Protein AF-A0A960IG01-F1 (afdb_monomer_lite)

Foldseek 3Di:
DLVVCVVVCVLVPDCSVVVVVLVVLCVCVVCVVVCVVVDDPLLVVLQVQLNVLQVVLSVLVVVQDDQPDVVPDGSPNSSVVSNVSSVVSNVVSVVVVVVVVD

Secondary structure (DSSP, 8-state):
-HHHHHHTSGGGSTTHHHHHHHHHHHGGGGGHHHHHHHS-HHHHHHHHHHHHHHHHHHHHHHHT---SBTTTB-HHHHHHHHHHHHHHHHHHHHHHHHHHT-

Radius of gyration: 15.8 Å; chains: 1; bounding box: 37×24×39 Å

Structure (mmCIF, N/CA/C/O backbone):
data_AF-A0A960IG01-F1
#
_entry.id   AF-A0A960IG01-F1
#
loop_
_atom_site.group_PDB
_atom_site.id
_atom_site.type_symbol
_atom_site.label_atom_id
_atom_site.label_alt_id
_atom_site.label_comp_id
_atom_site.label_asym_id
_atom_site.label_entity_id
_atom_site.label_seq_id
_atom_site.pdbx_PDB_ins_code
_atom_site.Cartn_x
_atom_site.Cartn_y
_atom_site.Cartn_z
_atom_site.occupancy
_atom_site.B_iso_or_equiv
_atom_site.auth_seq_id
_atom_site.auth_comp_id
_atom_site.auth_asym_id
_atom_site.auth_atom_id
_atom_site.pdbx_PDB_model_num
ATOM 1 N N . THR A 1 1 ? 15.296 5.510 8.881 1.00 58.38 1 THR A N 1
ATOM 2 C CA . THR A 1 1 ? 14.286 6.587 9.002 1.00 58.38 1 THR A CA 1
ATOM 3 C C . THR A 1 1 ? 13.131 6.209 9.928 1.00 58.38 1 THR A C 1
ATOM 5 O O . THR A 1 1 ? 12.954 6.903 10.917 1.00 58.38 1 THR A O 1
ATOM 8 N N . GLY A 1 2 ? 12.424 5.083 9.731 1.00 56.84 2 GLY A N 1
ATOM 9 C CA . GLY A 1 2 ? 11.366 4.620 10.662 1.00 56.84 2 GLY A CA 1
ATOM 10 C C . GLY A 1 2 ? 11.857 4.200 12.060 1.00 56.84 2 GLY A C 1
ATOM 11 O O . GLY A 1 2 ? 11.285 4.609 13.065 1.00 56.84 2 GLY A O 1
ATOM 12 N N . LEU A 1 3 ? 12.991 3.492 12.142 1.00 59.75 3 LEU A N 1
ATOM 13 C CA . LEU A 1 3 ? 13.626 3.121 13.419 1.00 59.75 3 LEU A CA 1
ATOM 14 C C . LEU A 1 3 ? 13.979 4.348 14.282 1.00 59.75 3 LEU A C 1
ATOM 16 O O . LEU A 1 3 ? 13.773 4.343 15.486 1.00 59.75 3 LEU A O 1
ATOM 20 N N . VAL A 1 4 ? 14.442 5.436 13.661 1.00 66.88 4 VAL A N 1
ATOM 21 C CA . VAL A 1 4 ? 14.786 6.689 14.359 1.00 66.88 4 VAL A CA 1
ATOM 22 C C . VAL A 1 4 ? 13.533 7.372 14.927 1.00 66.88 4 VAL A C 1
ATOM 24 O O . VAL A 1 4 ? 13.552 7.858 16.055 1.00 66.88 4 VAL A O 1
ATOM 27 N N . LEU A 1 5 ? 12.414 7.360 14.195 1.00 62.44 5 LEU A N 1
ATOM 28 C CA . LEU A 1 5 ? 11.131 7.902 14.669 1.00 62.44 5 LEU A CA 1
ATOM 29 C C . LEU A 1 5 ? 10.512 7.059 15.795 1.00 62.44 5 LEU A C 1
ATOM 31 O O . LEU A 1 5 ? 9.863 7.603 16.691 1.00 62.44 5 LEU A O 1
ATOM 35 N N . ALA A 1 6 ? 10.727 5.742 15.761 1.00 63.34 6 ALA A N 1
ATOM 36 C CA . ALA A 1 6 ? 10.311 4.834 16.824 1.00 63.34 6 ALA A CA 1
ATOM 37 C C . ALA A 1 6 ? 11.132 5.056 18.107 1.00 63.34 6 ALA A C 1
ATOM 39 O O . ALA A 1 6 ? 10.560 5.175 19.187 1.00 63.34 6 ALA A O 1
ATOM 40 N N . LEU A 1 7 ? 12.458 5.191 17.985 1.00 69.62 7 LEU A N 1
ATOM 41 C CA . LEU A 1 7 ? 13.370 5.372 19.123 1.00 69.62 7 LEU A CA 1
ATOM 42 C C . LEU A 1 7 ? 13.277 6.758 19.776 1.00 69.62 7 LEU A C 1
ATOM 44 O O . LEU A 1 7 ? 13.510 6.889 20.972 1.00 69.62 7 LEU A O 1
ATOM 48 N N . THR A 1 8 ? 12.908 7.792 19.018 1.00 73.56 8 THR A N 1
ATOM 49 C CA . THR A 1 8 ? 12.718 9.155 19.551 1.00 73.56 8 THR A CA 1
ATOM 50 C C . THR A 1 8 ? 11.362 9.353 20.239 1.00 73.56 8 THR A C 1
ATOM 52 O O . THR A 1 8 ? 11.080 10.441 20.737 1.00 73.56 8 THR A O 1
ATOM 55 N N . GLY A 1 9 ? 10.493 8.334 20.261 1.00 62.38 9 GLY A N 1
ATOM 56 C CA . GLY A 1 9 ? 9.166 8.393 20.886 1.00 62.38 9 GLY A CA 1
ATOM 57 C C . GLY A 1 9 ? 8.154 9.290 20.160 1.00 62.38 9 GLY A C 1
ATOM 58 O O . GLY A 1 9 ? 6.985 9.335 20.543 1.00 62.38 9 GLY A O 1
ATOM 59 N N . ILE A 1 10 ? 8.561 9.962 19.077 1.00 64.50 10 ILE A N 1
ATOM 60 C CA . ILE A 1 10 ? 7.705 10.837 18.261 1.00 64.50 10 ILE A CA 1
ATOM 61 C C . ILE A 1 10 ? 6.542 10.042 17.650 1.00 64.50 10 ILE A C 1
ATOM 63 O O . ILE A 1 10 ? 5.426 10.551 17.555 1.00 64.50 10 ILE A O 1
ATOM 67 N N . SER A 1 11 ? 6.767 8.764 17.323 1.00 59.22 11 SER A N 1
ATOM 68 C CA . SER A 1 11 ? 5.730 7.874 16.789 1.00 59.22 11 SER A CA 1
ATOM 69 C C . SER A 1 11 ? 4.578 7.581 17.768 1.00 59.22 11 SER A C 1
ATOM 71 O O . SER A 1 11 ? 3.506 7.188 17.313 1.00 59.22 11 SER A O 1
ATOM 73 N N . LEU A 1 12 ? 4.774 7.753 19.083 1.00 57.75 12 LEU A N 1
ATOM 74 C CA . LEU A 1 12 ? 3.778 7.426 20.118 1.00 57.75 12 LEU A CA 1
ATOM 75 C C . LEU A 1 12 ? 2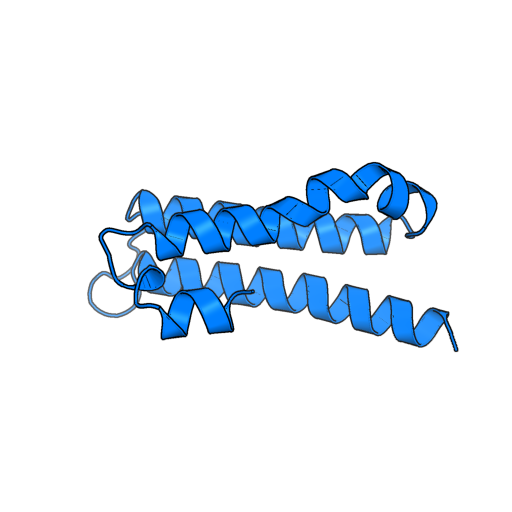.821 8.590 20.426 1.00 57.75 12 LEU A C 1
ATOM 77 O O . LEU A 1 12 ? 1.776 8.381 21.040 1.00 57.75 12 LEU A O 1
ATOM 81 N N . LYS A 1 13 ? 3.140 9.819 19.999 1.00 58.59 13 LYS A N 1
ATOM 82 C CA . LYS A 1 13 ? 2.305 10.999 20.268 1.00 58.59 13 LYS A CA 1
ATOM 83 C C . LYS A 1 13 ? 1.197 11.165 19.221 1.00 58.59 13 LYS A C 1
ATOM 85 O O . LYS A 1 13 ? 1.473 11.402 18.049 1.00 58.59 13 LYS A O 1
ATOM 90 N N . ASN A 1 14 ? -0.059 11.130 19.673 1.00 61.72 14 ASN A N 1
ATOM 91 C CA . ASN A 1 14 ? -1.240 11.722 19.020 1.00 61.72 14 ASN A CA 1
ATOM 92 C C . ASN A 1 14 ? -1.440 11.402 17.520 1.00 61.72 14 ASN A C 1
ATOM 94 O O . ASN A 1 14 ? -1.891 12.260 16.767 1.00 61.72 14 ASN A O 1
ATOM 98 N N . GLY A 1 15 ? -1.090 10.198 17.056 1.00 67.69 15 GLY A N 1
ATOM 99 C CA . GLY A 1 15 ? -1.274 9.812 15.647 1.00 67.69 15 GLY A CA 1
ATOM 100 C C . GLY A 1 15 ? -0.264 10.421 14.662 1.00 67.69 15 GLY A C 1
ATOM 101 O O . GLY A 1 15 ? -0.358 10.156 13.466 1.00 67.69 15 GLY A O 1
ATOM 102 N N . ILE A 1 16 ? 0.747 11.163 15.132 1.00 70.50 16 ILE A N 1
ATOM 103 C CA . ILE A 1 16 ? 1.840 11.678 14.285 1.00 70.50 16 ILE A CA 1
ATOM 104 C C . ILE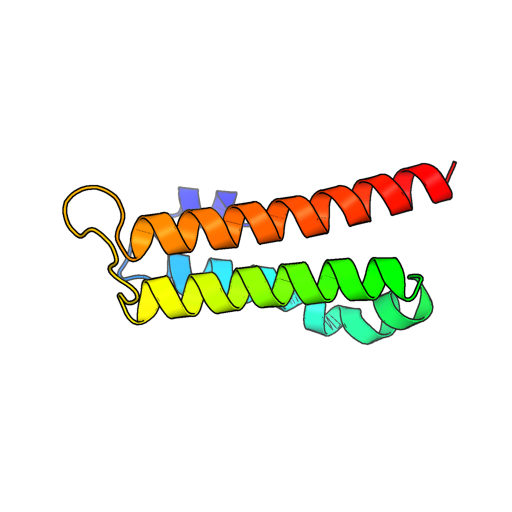 A 1 16 ? 2.588 10.530 13.606 1.00 70.50 16 ILE A C 1
ATOM 106 O O . ILE A 1 16 ? 2.902 10.620 12.423 1.00 70.50 16 ILE A O 1
ATOM 110 N N . GLY A 1 17 ? 2.814 9.423 14.323 1.00 70.25 17 GLY A N 1
ATOM 111 C CA . GLY A 1 17 ? 3.395 8.216 13.737 1.00 70.25 17 GLY A CA 1
ATOM 112 C C . GLY A 1 17 ? 2.596 7.727 12.528 1.00 70.25 17 GLY A C 1
ATOM 113 O O . GLY A 1 17 ? 3.172 7.501 11.471 1.00 70.25 17 GLY A O 1
ATOM 114 N N . PHE A 1 18 ? 1.269 7.651 12.644 1.00 74.88 18 PHE A N 1
ATOM 115 C CA . PHE A 1 18 ? 0.394 7.214 11.554 1.00 74.88 18 PHE A CA 1
ATOM 116 C C . PHE A 1 18 ? 0.529 8.101 10.306 1.00 74.88 18 PHE A C 1
ATOM 118 O O . PHE A 1 18 ? 0.736 7.583 9.211 1.00 74.88 18 PHE A O 1
ATOM 125 N N . VAL A 1 19 ? 0.506 9.428 10.471 1.00 75.44 19 VAL A N 1
ATOM 126 C CA . VAL A 1 19 ? 0.662 10.378 9.354 1.00 75.44 19 VAL A CA 1
ATOM 127 C C . VAL A 1 19 ? 2.053 10.287 8.721 1.00 75.44 19 VAL A C 1
ATOM 129 O O . VAL A 1 19 ? 2.173 10.274 7.497 1.00 75.44 19 VAL A O 1
ATOM 132 N N . LEU A 1 20 ? 3.108 10.190 9.534 1.00 75.56 20 LEU A N 1
ATOM 133 C CA . LEU A 1 20 ? 4.483 10.097 9.038 1.00 75.56 20 LEU A CA 1
ATOM 134 C C . LEU A 1 20 ? 4.740 8.788 8.283 1.00 75.56 20 LEU A C 1
ATOM 136 O O . LEU A 1 20 ? 5.377 8.811 7.231 1.00 75.56 20 LEU A O 1
ATOM 140 N N . TYR A 1 21 ? 4.237 7.658 8.785 1.00 75.12 21 TYR A N 1
ATOM 141 C CA . TYR A 1 21 ? 4.360 6.372 8.097 1.00 75.12 21 TYR A CA 1
ATOM 142 C C . TYR A 1 21 ? 3.563 6.354 6.785 1.00 75.12 21 TYR A C 1
ATOM 144 O O . TYR A 1 21 ? 4.097 5.900 5.773 1.00 75.12 21 TYR A O 1
ATOM 152 N N . LEU A 1 22 ? 2.351 6.922 6.771 1.00 81.19 22 LEU A N 1
ATOM 153 C CA . LEU A 1 22 ? 1.545 7.075 5.554 1.00 81.19 22 LEU A CA 1
ATOM 154 C C . LEU A 1 22 ? 2.259 7.938 4.503 1.00 81.19 22 LEU A C 1
ATOM 156 O O . LEU A 1 22 ? 2.352 7.549 3.337 1.00 81.19 22 LEU A O 1
ATOM 160 N N . GLY A 1 23 ? 2.822 9.073 4.928 1.00 80.69 23 GLY A N 1
ATOM 161 C CA . GLY A 1 23 ? 3.599 9.962 4.064 1.00 80.69 23 GLY A CA 1
ATOM 162 C C . GLY A 1 23 ? 4.858 9.303 3.498 1.00 80.69 23 GLY A C 1
ATOM 163 O O . GLY A 1 23 ? 5.193 9.522 2.336 1.00 80.69 23 GLY A O 1
ATOM 164 N N . LEU A 1 24 ? 5.525 8.441 4.273 1.00 80.62 24 LEU A N 1
ATOM 165 C CA . LEU A 1 24 ? 6.680 7.683 3.791 1.00 80.62 24 LEU A CA 1
ATOM 166 C C . LEU A 1 24 ? 6.298 6.715 2.661 1.00 80.62 24 LEU A C 1
ATOM 168 O O . LEU A 1 24 ? 7.033 6.617 1.682 1.00 80.62 24 LEU A O 1
ATOM 172 N N . GLY A 1 25 ? 5.145 6.044 2.757 1.00 77.44 25 GLY A N 1
ATOM 173 C CA . GLY A 1 25 ? 4.645 5.173 1.684 1.00 77.44 25 GLY A CA 1
ATOM 174 C C . GLY A 1 25 ? 4.355 5.931 0.383 1.00 77.44 25 GLY A C 1
ATOM 175 O O . GLY A 1 25 ? 4.599 5.421 -0.708 1.00 77.44 25 GLY A O 1
ATOM 176 N N . TRP A 1 26 ? 3.917 7.186 0.487 1.00 86.12 26 TRP A N 1
ATOM 177 C CA . TRP A 1 26 ? 3.660 8.055 -0.665 1.00 86.12 26 TRP A CA 1
ATOM 178 C C . TRP A 1 26 ? 4.922 8.644 -1.304 1.00 86.12 26 TRP A C 1
ATOM 180 O O . TRP A 1 26 ? 4.839 9.199 -2.398 1.00 86.12 26 TRP A O 1
ATOM 190 N N . ALA A 1 27 ? 6.104 8.480 -0.701 1.00 84.19 27 ALA A N 1
ATOM 191 C CA . ALA A 1 27 ? 7.354 8.946 -1.302 1.00 84.19 27 ALA A CA 1
ATOM 192 C C . ALA A 1 27 ? 7.611 8.325 -2.692 1.00 84.19 27 ALA A C 1
ATOM 194 O O . ALA A 1 27 ? 8.223 8.963 -3.548 1.00 84.19 27 ALA A O 1
ATOM 195 N N . ALA A 1 28 ? 7.081 7.122 -2.944 1.00 83.06 28 ALA A N 1
ATOM 196 C CA . ALA A 1 28 ? 7.134 6.458 -4.246 1.00 83.06 28 ALA A CA 1
ATOM 197 C C . ALA A 1 28 ? 6.490 7.281 -5.380 1.00 83.06 28 ALA A C 1
ATOM 199 O O . ALA A 1 28 ? 6.912 7.169 -6.529 1.00 83.06 28 ALA A O 1
ATOM 200 N N . VAL A 1 29 ? 5.527 8.159 -5.076 1.00 85.62 29 VAL A N 1
ATOM 201 C CA . VAL A 1 29 ? 4.871 9.030 -6.067 1.00 85.62 29 VAL A CA 1
ATOM 202 C C . VAL A 1 29 ? 5.870 9.989 -6.716 1.00 85.62 29 VAL A C 1
ATOM 204 O O . VAL A 1 29 ? 5.775 10.260 -7.908 1.00 85.62 29 VAL A O 1
ATOM 207 N N . PHE A 1 30 ? 6.879 10.458 -5.980 1.00 88.62 30 PHE A N 1
ATOM 208 C CA . PHE A 1 30 ? 7.916 11.327 -6.550 1.00 88.62 30 PHE A CA 1
ATOM 209 C C . PHE A 1 30 ? 8.842 10.592 -7.528 1.00 88.62 30 PHE A C 1
ATOM 211 O O . PHE A 1 30 ? 9.495 11.231 -8.350 1.00 88.62 30 PHE A O 1
ATOM 218 N N . ALA A 1 31 ? 8.881 9.260 -7.452 1.00 87.81 31 ALA A N 1
ATOM 219 C CA . ALA A 1 31 ? 9.637 8.395 -8.349 1.00 87.81 31 ALA A CA 1
ATOM 220 C C . ALA A 1 31 ? 8.764 7.759 -9.455 1.00 87.81 31 ALA A C 1
ATOM 222 O O . ALA A 1 31 ? 9.257 6.935 -10.227 1.00 87.81 31 ALA A O 1
ATOM 223 N N . LEU A 1 32 ? 7.478 8.136 -9.567 1.00 86.94 32 LEU A N 1
ATOM 224 C CA . LEU A 1 32 ? 6.561 7.608 -10.589 1.00 86.94 32 LEU A CA 1
ATOM 225 C C . LEU A 1 32 ? 7.097 7.725 -12.020 1.00 86.94 32 LEU A C 1
ATOM 227 O O . LEU A 1 32 ? 7.031 6.722 -12.727 1.00 86.94 32 LEU A O 1
ATOM 231 N N . PRO A 1 33 ? 7.630 8.877 -12.479 1.00 89.75 33 PRO A N 1
ATOM 232 C CA . PRO A 1 33 ? 8.150 8.990 -13.844 1.00 89.75 33 PRO A CA 1
ATOM 233 C C . PRO A 1 33 ? 9.223 7.940 -14.162 1.00 89.75 33 PRO A C 1
ATOM 235 O O . PRO A 1 33 ? 9.222 7.340 -15.235 1.00 89.75 33 PRO A O 1
ATOM 238 N N . GLN A 1 34 ? 10.100 7.676 -13.196 1.00 89.88 34 GLN A N 1
ATOM 239 C CA . GLN A 1 34 ? 11.177 6.702 -13.285 1.00 89.88 34 GLN A CA 1
ATOM 240 C C . GLN A 1 34 ? 10.599 5.285 -13.345 1.00 89.88 34 GLN A C 1
ATOM 242 O O . GLN A 1 34 ? 10.990 4.501 -14.209 1.00 89.88 34 GLN A O 1
ATOM 247 N N . PHE A 1 35 ? 9.613 4.978 -12.501 1.00 89.12 35 PHE A N 1
ATOM 248 C CA . PHE A 1 35 ? 8.928 3.686 -12.518 1.00 89.12 35 PHE A CA 1
ATOM 249 C C . PHE A 1 35 ? 8.174 3.425 -13.820 1.00 89.12 35 PHE A C 1
ATOM 251 O O . PHE A 1 35 ? 8.273 2.330 -14.358 1.00 89.12 35 PHE A O 1
ATOM 258 N N . VAL A 1 36 ? 7.486 4.423 -14.375 1.00 91.56 36 VAL A N 1
ATOM 259 C CA . VAL A 1 36 ? 6.770 4.284 -15.654 1.00 91.56 36 VAL A CA 1
ATOM 260 C C . VAL A 1 36 ? 7.734 3.972 -16.802 1.00 91.56 36 VAL A C 1
ATOM 262 O O . VAL A 1 36 ? 7.383 3.211 -17.698 1.00 91.56 36 VAL A O 1
ATOM 265 N N . SER A 1 37 ? 8.950 4.524 -16.774 1.00 92.50 37 SER A N 1
ATOM 266 C CA . SER A 1 37 ? 9.971 4.219 -17.785 1.00 92.50 37 SER A CA 1
ATOM 267 C C . SER A 1 37 ? 10.695 2.883 -17.578 1.00 92.50 37 SER A C 1
ATOM 269 O O . SER A 1 37 ? 11.238 2.342 -18.538 1.00 92.50 37 SER A O 1
ATOM 271 N N . ALA A 1 38 ? 10.733 2.368 -16.346 1.00 89.50 38 ALA A N 1
ATOM 272 C CA . ALA A 1 38 ? 11.551 1.213 -15.974 1.00 89.50 38 ALA A CA 1
ATOM 273 C C . ALA A 1 38 ? 10.752 -0.086 -15.790 1.00 89.50 38 ALA A C 1
ATOM 275 O O . ALA A 1 38 ? 11.323 -1.169 -15.890 1.00 89.50 38 ALA A O 1
ATOM 276 N N . LEU A 1 39 ? 9.454 0.009 -15.498 1.00 91.88 39 LEU A N 1
ATOM 277 C CA . LEU A 1 39 ? 8.604 -1.132 -15.182 1.00 91.88 39 LEU A CA 1
ATOM 278 C C . LEU A 1 39 ? 7.683 -1.488 -16.344 1.00 91.88 39 LEU A C 1
ATOM 280 O O . LEU A 1 39 ? 7.186 -0.636 -17.081 1.00 91.88 39 LEU A O 1
ATOM 284 N N . THR A 1 40 ? 7.397 -2.779 -16.465 1.00 95.00 40 THR A N 1
ATOM 285 C CA . THR A 1 40 ? 6.347 -3.273 -17.356 1.00 95.00 40 THR A CA 1
ATOM 286 C C . THR A 1 40 ? 4.961 -2.805 -16.884 1.00 95.00 40 THR A C 1
ATOM 288 O O . THR A 1 40 ? 4.775 -2.503 -15.700 1.00 95.00 40 THR A O 1
ATOM 291 N N . PRO A 1 41 ? 3.936 -2.812 -17.759 1.00 94.88 41 PRO A N 1
ATOM 292 C CA . PRO A 1 41 ? 2.574 -2.448 -17.362 1.00 94.88 41 PRO A CA 1
ATOM 293 C C . PRO A 1 41 ? 2.023 -3.276 -16.192 1.00 94.88 41 PRO A C 1
ATOM 295 O O . PRO A 1 41 ? 1.274 -2.753 -15.372 1.00 94.88 41 PRO A O 1
ATOM 298 N N . VAL A 1 42 ? 2.408 -4.554 -16.088 1.00 95.31 42 VAL A N 1
ATOM 299 C CA . VAL A 1 42 ? 1.975 -5.446 -14.998 1.00 95.31 42 VAL A CA 1
ATOM 300 C C . VAL A 1 42 ? 2.621 -5.049 -13.671 1.00 95.31 42 VAL A C 1
ATOM 302 O O . VAL A 1 42 ? 1.922 -4.935 -12.669 1.00 95.31 42 VAL A O 1
ATOM 305 N N . GLN A 1 43 ? 3.928 -4.785 -13.671 1.00 94.62 43 GLN A N 1
ATOM 306 C CA . GLN A 1 43 ? 4.666 -4.315 -12.493 1.00 94.62 43 GLN A CA 1
ATOM 307 C C . GLN A 1 43 ? 4.126 -2.965 -12.002 1.00 94.62 43 GLN A C 1
ATOM 309 O O . GLN A 1 43 ? 3.812 -2.780 -10.825 1.00 94.62 43 GLN A O 1
ATOM 314 N N . LEU A 1 44 ? 3.875 -2.040 -12.935 1.00 94.00 44 LEU A N 1
ATOM 315 C CA . LEU A 1 44 ? 3.255 -0.759 -12.614 1.00 94.00 44 LEU A CA 1
ATOM 316 C C . LEU A 1 44 ? 1.847 -0.940 -12.020 1.00 94.00 44 LEU A C 1
ATOM 318 O O . LEU A 1 44 ? 1.508 -0.279 -11.040 1.00 94.00 44 LEU A O 1
ATOM 322 N N . ALA A 1 45 ? 1.039 -1.856 -12.562 1.00 95.38 45 ALA A N 1
ATOM 323 C CA . ALA A 1 45 ? -0.284 -2.162 -12.023 1.00 95.38 45 ALA A CA 1
ATOM 324 C C . ALA A 1 45 ? -0.219 -2.766 -10.609 1.00 95.38 45 ALA A C 1
ATOM 326 O O . ALA A 1 45 ? -1.021 -2.382 -9.759 1.00 95.38 45 ALA A O 1
ATOM 327 N N . LEU A 1 46 ? 0.741 -3.656 -10.330 1.00 95.44 46 LEU A N 1
ATOM 328 C CA . LEU A 1 46 ? 0.969 -4.212 -8.991 1.00 95.44 46 LEU A CA 1
ATOM 329 C C . LEU A 1 46 ? 1.374 -3.126 -7.993 1.00 95.44 46 LEU A C 1
ATOM 331 O O . LEU A 1 46 ? 0.820 -3.070 -6.892 1.00 95.44 46 LEU A O 1
ATOM 335 N N . MET A 1 47 ? 2.277 -2.226 -8.385 1.00 94.25 47 MET A N 1
ATOM 336 C CA . MET A 1 47 ? 2.677 -1.103 -7.540 1.00 94.25 47 MET A CA 1
ATOM 337 C C . MET A 1 47 ? 1.508 -0.150 -7.260 1.00 94.25 47 MET A C 1
ATOM 339 O O . MET A 1 47 ? 1.285 0.230 -6.107 1.00 94.25 47 MET A O 1
ATOM 343 N N . LEU A 1 48 ? 0.717 0.196 -8.280 1.00 94.25 48 LEU A N 1
ATOM 344 C CA . LEU A 1 48 ? -0.476 1.031 -8.115 1.00 94.25 48 LEU A CA 1
ATOM 345 C C . LEU A 1 48 ? -1.527 0.350 -7.230 1.00 94.25 48 LEU A C 1
ATOM 347 O O . LEU A 1 48 ? -2.068 0.990 -6.330 1.00 94.25 48 LEU A O 1
ATOM 351 N N . ALA A 1 49 ? -1.784 -0.945 -7.430 1.00 96.31 49 ALA A N 1
ATOM 352 C CA . ALA A 1 49 ? -2.695 -1.719 -6.590 1.00 96.31 49 ALA A CA 1
ATOM 353 C C . ALA A 1 49 ? -2.227 -1.735 -5.127 1.00 96.31 49 ALA A C 1
ATOM 355 O O . ALA A 1 49 ? -3.026 -1.486 -4.224 1.00 96.31 49 ALA A O 1
ATOM 356 N N . GLY A 1 50 ? -0.927 -1.935 -4.890 1.00 95.81 50 GLY A N 1
ATOM 357 C CA . GLY A 1 50 ? -0.336 -1.857 -3.556 1.00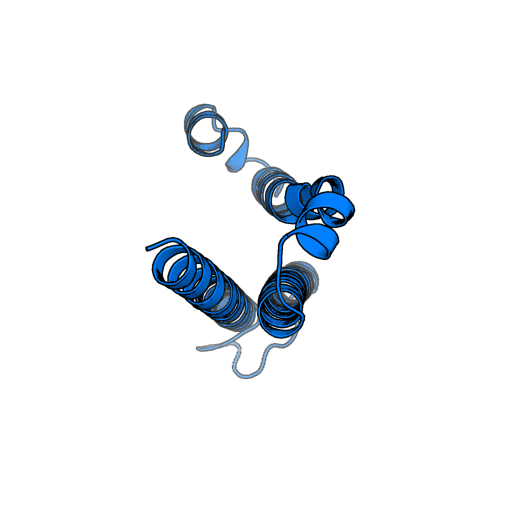 95.81 50 GLY A CA 1
ATOM 358 C C . GLY A 1 50 ? -0.557 -0.492 -2.896 1.00 95.81 50 GLY A C 1
ATOM 359 O O . GLY A 1 50 ? -1.022 -0.421 -1.756 1.00 95.81 50 GLY A O 1
ATOM 360 N N . GLY A 1 51 ? -0.310 0.597 -3.631 1.00 93.50 51 GLY A N 1
ATOM 361 C CA . GLY A 1 51 ? -0.564 1.964 -3.161 1.00 93.50 51 GLY A CA 1
ATOM 362 C C . GLY A 1 51 ? -2.041 2.246 -2.855 1.00 93.50 51 GLY A C 1
ATOM 363 O O . GLY A 1 51 ? -2.355 2.904 -1.855 1.00 93.50 51 GLY A O 1
ATOM 364 N N . LEU A 1 52 ? -2.957 1.712 -3.668 1.00 95.56 52 LEU A N 1
ATOM 365 C CA . LEU A 1 52 ? -4.401 1.826 -3.453 1.00 95.56 52 LEU A CA 1
ATOM 366 C C . LEU A 1 52 ? -4.852 1.072 -2.200 1.00 95.56 52 LEU A C 1
ATOM 368 O O . LEU A 1 52 ? -5.553 1.659 -1.376 1.00 95.56 52 LEU A O 1
ATOM 372 N N . PHE A 1 53 ? -4.420 -0.177 -2.009 1.00 96.94 53 PHE A N 1
ATOM 373 C CA . PHE A 1 53 ? -4.736 -0.938 -0.797 1.00 96.94 53 PHE A CA 1
ATOM 374 C C . PHE A 1 53 ? -4.194 -0.251 0.458 1.00 96.94 53 PHE A C 1
ATOM 376 O O . PHE A 1 53 ? -4.920 -0.107 1.443 1.00 96.94 53 PHE A O 1
ATOM 383 N N . TYR A 1 54 ? -2.956 0.248 0.409 1.00 93.50 54 TYR A N 1
ATOM 384 C CA . TYR A 1 54 ? -2.354 0.973 1.525 1.00 93.50 54 TYR A CA 1
ATOM 385 C C . TYR A 1 54 ? -3.158 2.228 1.897 1.00 93.50 54 TYR A C 1
ATOM 387 O O . TYR A 1 54 ? -3.472 2.456 3.068 1.00 93.50 54 TYR A O 1
ATOM 395 N N . THR A 1 55 ? -3.558 3.009 0.891 1.00 93.38 55 THR A N 1
ATOM 396 C CA . THR A 1 55 ? -4.341 4.236 1.087 1.00 93.38 55 THR A CA 1
ATOM 397 C C . THR A 1 55 ? -5.757 3.930 1.579 1.00 93.38 55 THR A C 1
ATOM 399 O O . THR A 1 55 ? -6.226 4.565 2.522 1.00 93.38 55 THR A O 1
ATOM 402 N N . ALA A 1 56 ? -6.428 2.927 1.007 1.00 95.25 56 ALA A N 1
ATOM 403 C CA . ALA A 1 56 ? -7.760 2.506 1.438 1.00 95.25 56 ALA A CA 1
ATOM 404 C C . ALA A 1 56 ? -7.756 2.013 2.893 1.00 95.25 56 ALA A C 1
ATOM 406 O O . ALA A 1 56 ? -8.585 2.447 3.691 1.00 95.25 56 ALA A O 1
ATOM 407 N N . GLY A 1 57 ? -6.779 1.184 3.273 1.00 93.88 57 GLY A N 1
ATOM 408 C CA . GLY A 1 57 ? -6.608 0.743 4.657 1.00 93.88 57 GLY A CA 1
ATOM 409 C C . GLY A 1 57 ? -6.421 1.915 5.624 1.00 93.88 57 GLY A C 1
ATOM 410 O O . GLY A 1 57 ? -7.031 1.931 6.693 1.00 93.88 57 GLY A O 1
ATOM 411 N N . ALA A 1 58 ? -5.616 2.912 5.248 1.00 91.19 58 ALA A N 1
ATOM 412 C CA . ALA A 1 58 ? -5.417 4.114 6.055 1.00 91.19 58 ALA A CA 1
ATOM 413 C C . ALA A 1 58 ? -6.718 4.920 6.227 1.00 91.19 58 ALA A C 1
ATOM 415 O O . ALA A 1 58 ? -7.012 5.376 7.334 1.00 91.19 58 ALA A O 1
ATOM 416 N N . ILE A 1 59 ? -7.525 5.049 5.167 1.00 92.38 59 ILE A N 1
ATOM 417 C CA . ILE A 1 59 ? -8.847 5.691 5.227 1.00 92.38 59 ILE A CA 1
ATOM 418 C C . ILE A 1 59 ? -9.775 4.920 6.169 1.00 92.38 59 ILE A C 1
ATOM 420 O O . ILE A 1 59 ? -10.439 5.540 7.002 1.00 92.38 59 ILE A O 1
ATOM 424 N N . PHE A 1 60 ? -9.802 3.588 6.092 1.00 93.75 60 PHE A N 1
ATOM 425 C CA . PHE A 1 60 ? -10.655 2.773 6.960 1.00 93.75 60 PHE A CA 1
ATOM 426 C C . PHE A 1 60 ? -10.268 2.887 8.436 1.00 93.75 60 PHE A C 1
ATOM 428 O O . PHE A 1 60 ? -11.128 3.069 9.301 1.00 93.75 60 PHE A O 1
ATOM 435 N N . LEU A 1 61 ? -8.964 2.891 8.729 1.00 91.06 61 LEU A N 1
ATOM 436 C CA . LEU A 1 61 ? -8.470 3.116 10.086 1.00 91.06 61 LEU A CA 1
ATOM 437 C C . LEU A 1 61 ? -8.835 4.517 10.603 1.00 91.06 61 LEU A C 1
ATOM 439 O O . LEU A 1 61 ? -9.263 4.658 11.749 1.00 91.06 61 LEU A O 1
ATOM 443 N N . ALA A 1 62 ? -8.683 5.549 9.766 1.00 89.25 62 ALA A N 1
ATOM 444 C CA . ALA A 1 62 ? -8.945 6.938 10.140 1.00 89.25 62 ALA A CA 1
ATOM 445 C C . ALA A 1 62 ? -10.440 7.227 10.348 1.00 89.25 62 ALA A C 1
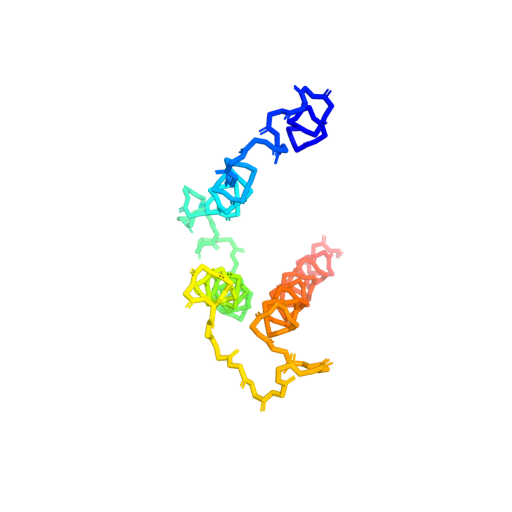ATOM 447 O O . ALA A 1 62 ? -10.811 7.940 11.280 1.00 89.25 62 ALA A O 1
ATOM 448 N N . THR A 1 63 ? -11.298 6.657 9.501 1.00 92.81 63 THR A N 1
ATOM 449 C CA . THR A 1 63 ? -12.759 6.827 9.571 1.00 92.81 63 THR A CA 1
ATOM 450 C C . THR A 1 63 ? -13.425 5.890 10.576 1.00 92.81 63 THR A C 1
ATOM 452 O O . THR A 1 63 ? -14.601 6.075 10.882 1.00 92.81 63 THR A O 1
ATOM 455 N N . ARG A 1 64 ? -12.678 4.918 11.123 1.00 92.25 64 ARG A N 1
ATOM 456 C CA . ARG A 1 64 ? -13.186 3.850 12.002 1.00 92.25 64 ARG A CA 1
ATOM 457 C C . ARG A 1 64 ? -14.343 3.076 11.366 1.00 92.25 64 ARG A C 1
ATOM 459 O O . ARG A 1 64 ? -15.302 2.697 12.033 1.00 92.25 64 ARG A O 1
ATOM 466 N N . TRP A 1 65 ? -14.245 2.866 10.059 1.00 91.19 65 TRP A N 1
ATOM 467 C CA . TRP A 1 65 ? -15.237 2.186 9.237 1.00 91.19 65 TRP A CA 1
ATOM 468 C C . TRP A 1 65 ? -14.520 1.451 8.096 1.00 91.19 65 TRP A C 1
ATOM 470 O O . TRP A 1 65 ? -13.557 1.998 7.567 1.00 91.19 65 TRP A O 1
ATOM 480 N N . PRO A 1 66 ? -14.957 0.259 7.656 1.00 91.62 66 PRO A N 1
ATOM 481 C CA . PRO A 1 66 ? -16.137 -0.489 8.092 1.00 91.62 66 PRO A CA 1
ATOM 482 C C . PRO A 1 66 ? -15.926 -1.240 9.410 1.00 91.62 66 PRO A C 1
ATOM 484 O O . P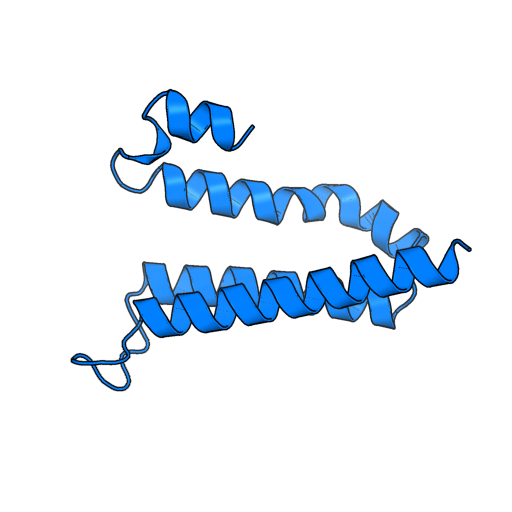RO A 1 66 ? -14.799 -1.550 9.778 1.00 91.62 66 PRO A O 1
ATOM 487 N N . ASP A 1 67 ? -17.026 -1.570 10.091 1.00 91.56 67 ASP A N 1
ATOM 488 C CA . ASP A 1 67 ? -17.019 -2.366 11.326 1.00 91.56 67 ASP A CA 1
ATOM 489 C C . ASP A 1 67 ? -17.930 -3.605 11.189 1.00 91.56 67 ASP A C 1
ATOM 491 O O . ASP A 1 67 ? -19.076 -3.592 11.647 1.00 91.56 67 ASP A O 1
ATOM 495 N N . PRO A 1 68 ? -17.480 -4.652 10.464 1.00 87.00 68 PRO A N 1
ATOM 496 C CA . PRO A 1 68 ? -18.315 -5.811 10.147 1.00 87.00 68 PRO A CA 1
ATOM 497 C C . PRO A 1 68 ? -18.730 -6.601 11.392 1.00 87.00 68 PRO A C 1
ATOM 499 O O . PRO A 1 68 ? -19.887 -7.003 11.517 1.00 87.00 68 PRO A O 1
ATOM 502 N N . PHE A 1 69 ? -17.785 -6.821 12.311 1.00 92.94 69 PHE A N 1
ATOM 503 C CA . PHE A 1 69 ? -17.985 -7.582 13.539 1.00 92.94 69 PHE A CA 1
ATOM 504 C C . PHE A 1 69 ? -17.231 -6.919 14.705 1.00 92.94 69 PHE A C 1
ATOM 506 O O . PHE A 1 69 ? -16.154 -7.386 15.073 1.00 92.94 69 PHE A O 1
ATOM 513 N N . PRO A 1 70 ? -17.813 -5.909 15.377 1.00 83.69 70 PRO A N 1
ATOM 514 C CA . PRO A 1 70 ? -17.110 -5.051 16.347 1.00 83.69 70 PRO A CA 1
ATOM 515 C C . PRO A 1 70 ? -16.409 -5.764 17.510 1.00 83.69 70 PRO A C 1
ATOM 517 O O . PRO A 1 70 ? -15.555 -5.195 18.181 1.00 83.69 70 PRO A O 1
ATOM 520 N N . LYS A 1 71 ? -16.794 -7.012 17.797 1.00 88.06 71 LYS A N 1
ATOM 521 C CA . LYS A 1 71 ? -16.210 -7.818 18.876 1.00 88.06 71 LYS A CA 1
ATOM 522 C C . LYS A 1 71 ? -14.980 -8.630 18.456 1.00 88.06 71 LYS A C 1
ATOM 524 O O . LYS A 1 71 ? -14.281 -9.113 19.338 1.00 88.06 71 LYS A O 1
ATOM 529 N N . VAL A 1 72 ? -14.766 -8.853 17.157 1.00 89.81 72 VAL A N 1
ATOM 530 C CA . VAL A 1 72 ? -13.746 -9.796 16.646 1.00 89.81 72 VAL A CA 1
ATOM 531 C C . VAL A 1 72 ? -13.025 -9.329 15.379 1.00 89.81 72 VAL A C 1
ATOM 533 O O . VAL A 1 72 ? -11.915 -9.780 15.124 1.00 89.81 72 VAL A O 1
ATOM 536 N N . PHE A 1 73 ? -13.662 -8.494 14.558 1.00 90.69 73 PHE A N 1
ATOM 537 C CA . PHE A 1 73 ? -13.157 -8.040 13.268 1.00 90.69 73 PHE A CA 1
ATOM 538 C C . PHE A 1 73 ? -13.839 -6.721 12.875 1.00 90.69 73 PHE A C 1
ATOM 540 O O . PHE A 1 73 ? -14.895 -6.716 12.235 1.00 90.69 73 PHE A O 1
ATOM 547 N N . GLY A 1 74 ? -13.251 -5.608 13.296 1.00 93.44 74 GLY A N 1
ATOM 548 C CA . GLY A 1 74 ? -13.701 -4.258 12.992 1.00 93.44 74 GLY A CA 1
ATOM 549 C C . GLY A 1 74 ? -12.758 -3.524 12.041 1.00 93.44 74 GLY A C 1
ATOM 550 O O . GLY A 1 74 ? -11.997 -4.115 11.272 1.00 93.44 74 GLY A O 1
ATOM 551 N N . TYR A 1 75 ? -12.801 -2.195 12.096 1.00 92.69 75 TYR A N 1
ATOM 552 C CA . TYR A 1 75 ? -12.033 -1.324 11.199 1.00 92.69 75 TYR A CA 1
ATOM 553 C C . TYR A 1 75 ? -10.512 -1.523 11.304 1.00 92.69 75 TYR A C 1
ATOM 555 O O . TYR A 1 75 ? -9.782 -1.285 10.340 1.00 92.69 75 TYR A O 1
ATOM 563 N N . HIS A 1 76 ? -10.019 -1.952 12.468 1.00 92.25 76 HIS A N 1
ATOM 564 C CA . HIS A 1 76 ? -8.595 -2.159 12.706 1.00 92.25 76 HIS A CA 1
ATOM 565 C C . HIS A 1 76 ? -8.081 -3.402 11.975 1.00 92.25 76 HIS A C 1
ATOM 567 O O . HIS A 1 76 ? -7.041 -3.368 11.317 1.00 92.25 76 HIS A O 1
ATOM 573 N N . GLU A 1 77 ? -8.842 -4.489 12.025 1.00 95.31 77 GLU A N 1
ATOM 574 C CA . GLU A 1 77 ? -8.534 -5.726 11.324 1.00 95.31 77 GLU A CA 1
ATOM 575 C C . GLU A 1 77 ? -8.707 -5.557 9.809 1.00 95.31 77 GLU A C 1
ATOM 577 O O . GLU A 1 77 ? -7.890 -6.058 9.036 1.00 95.31 77 GLU A O 1
ATOM 582 N N . VAL A 1 78 ? -9.696 -4.768 9.371 1.00 94.75 78 VAL A N 1
ATOM 583 C CA . VAL A 1 78 ? -9.842 -4.375 7.958 1.00 94.75 78 VAL A CA 1
ATOM 584 C C . VAL A 1 78 ? -8.606 -3.609 7.477 1.00 94.75 78 VAL A C 1
ATOM 586 O O . VAL A 1 78 ? -8.077 -3.908 6.404 1.00 94.75 78 VAL A O 1
ATOM 589 N N . TRP A 1 79 ? -8.095 -2.665 8.274 1.00 94.38 79 TRP A N 1
ATOM 590 C CA . TRP A 1 79 ? -6.832 -1.986 7.976 1.00 94.38 79 TRP A CA 1
ATOM 591 C C . TRP A 1 79 ? -5.666 -2.972 7.859 1.00 94.38 79 TRP A C 1
ATOM 593 O O . TRP A 1 79 ? -4.909 -2.899 6.887 1.00 94.38 79 TRP A O 1
ATOM 603 N N . HIS A 1 80 ? -5.536 -3.925 8.785 1.00 94.94 80 HIS A N 1
ATOM 604 C CA . HIS A 1 80 ? -4.500 -4.955 8.703 1.00 94.94 80 HIS A CA 1
ATOM 605 C C . HIS A 1 80 ? -4.583 -5.762 7.408 1.00 94.94 80 HIS A C 1
ATOM 607 O O . HIS A 1 80 ? -3.567 -5.908 6.731 1.00 94.94 80 HIS A O 1
ATOM 613 N N . VAL A 1 81 ? -5.774 -6.225 7.022 1.00 96.88 81 VAL A N 1
ATOM 614 C CA . VAL A 1 81 ? -5.966 -6.971 5.769 1.00 96.88 81 VAL A CA 1
ATOM 615 C C . VAL A 1 81 ? -5.543 -6.138 4.561 1.00 96.88 81 VAL A C 1
ATOM 617 O O . VAL A 1 81 ? -4.767 -6.618 3.737 1.00 96.88 81 VAL A O 1
ATOM 620 N N . MET A 1 82 ? -5.972 -4.878 4.476 1.00 96.69 82 MET A N 1
ATOM 621 C CA . MET A 1 82 ? -5.573 -3.990 3.377 1.00 96.69 82 MET A CA 1
ATOM 622 C C . MET A 1 82 ? -4.056 -3.766 3.340 1.00 96.69 82 MET A C 1
ATOM 624 O O . MET A 1 82 ? -3.447 -3.777 2.272 1.00 96.69 82 MET A O 1
ATOM 628 N N . THR A 1 83 ? -3.421 -3.631 4.504 1.00 94.62 83 THR A N 1
ATOM 629 C CA . THR A 1 83 ? -1.966 -3.449 4.599 1.00 94.62 83 THR A CA 1
ATOM 630 C C . THR A 1 83 ? -1.208 -4.720 4.195 1.00 94.62 83 THR A C 1
ATOM 632 O O . THR A 1 83 ? -0.171 -4.635 3.538 1.00 94.62 83 THR A O 1
ATOM 635 N N . VAL A 1 84 ? -1.738 -5.905 4.520 1.00 97.62 84 VAL A N 1
ATOM 636 C CA . VAL A 1 84 ? -1.190 -7.198 4.074 1.00 97.62 84 VAL A CA 1
ATOM 637 C C . VAL A 1 84 ? -1.313 -7.349 2.559 1.00 97.62 84 VAL A C 1
ATOM 639 O O . VAL A 1 84 ? -0.333 -7.711 1.911 1.00 97.62 84 VAL A O 1
ATOM 642 N N . LEU A 1 85 ? -2.472 -7.025 1.977 1.00 98.00 85 LEU A N 1
ATOM 643 C CA . LEU A 1 85 ? -2.668 -7.050 0.524 1.00 98.00 85 LEU A CA 1
ATOM 644 C C . LEU A 1 85 ? -1.698 -6.101 -0.190 1.00 98.00 85 LEU A C 1
ATOM 646 O O . LEU A 1 85 ? -1.060 -6.502 -1.162 1.00 98.00 85 LEU A O 1
ATOM 650 N N . ALA A 1 86 ? -1.517 -4.885 0.335 1.00 96.44 86 ALA A N 1
ATOM 651 C CA . ALA A 1 86 ? -0.531 -3.941 -0.184 1.00 96.44 86 ALA A CA 1
ATOM 652 C C . ALA A 1 86 ? 0.892 -4.524 -0.168 1.00 96.44 86 ALA A C 1
ATOM 654 O O . ALA A 1 86 ? 1.609 -4.450 -1.168 1.00 96.44 86 ALA A O 1
ATOM 655 N N . GLY A 1 87 ? 1.280 -5.149 0.950 1.00 95.00 87 GLY A N 1
ATOM 656 C CA . GLY A 1 87 ? 2.569 -5.822 1.096 1.00 95.00 87 GLY A CA 1
ATOM 657 C C . GLY A 1 87 ? 2.757 -6.981 0.115 1.00 95.00 87 GLY A C 1
ATOM 658 O O . GLY A 1 87 ? 3.834 -7.114 -0.456 1.00 95.00 87 GLY A O 1
ATOM 659 N N . ILE A 1 88 ? 1.715 -7.779 -0.134 1.00 98.12 88 ILE A N 1
ATOM 660 C CA . ILE A 1 88 ? 1.750 -8.881 -1.108 1.00 98.12 88 ILE A CA 1
ATOM 661 C C . ILE A 1 88 ? 1.963 -8.345 -2.526 1.00 98.12 88 ILE A C 1
ATOM 663 O O . ILE A 1 88 ? 2.830 -8.856 -3.232 1.00 98.12 88 ILE A O 1
ATOM 667 N N . CYS A 1 89 ? 1.227 -7.307 -2.938 1.00 97.00 89 CYS A N 1
ATOM 668 C CA . CYS A 1 89 ? 1.397 -6.698 -4.260 1.00 97.00 89 CYS A CA 1
ATOM 669 C C . CYS A 1 89 ? 2.839 -6.228 -4.488 1.00 97.00 89 CYS A C 1
ATOM 671 O O . CYS A 1 89 ? 3.445 -6.572 -5.502 1.00 97.00 89 CYS A O 1
ATOM 673 N N . LEU A 1 90 ? 3.399 -5.490 -3.523 1.00 94.62 90 LEU A N 1
ATOM 674 C CA . LEU A 1 90 ? 4.767 -4.978 -3.616 1.00 94.62 90 LEU A CA 1
ATOM 675 C C . LEU A 1 90 ? 5.816 -6.089 -3.526 1.00 94.62 90 LEU A C 1
ATOM 677 O O . LEU A 1 90 ? 6.826 -6.031 -4.219 1.00 94.62 90 LEU A O 1
ATOM 681 N N . ALA A 1 91 ? 5.588 -7.118 -2.709 1.00 96.50 91 ALA A N 1
ATOM 682 C CA . ALA A 1 91 ? 6.489 -8.261 -2.640 1.00 96.50 91 ALA A CA 1
ATOM 683 C C . ALA A 1 91 ? 6.549 -8.990 -3.988 1.00 96.50 91 ALA A C 1
ATOM 685 O O . ALA A 1 91 ? 7.644 -9.251 -4.477 1.00 96.50 91 ALA A O 1
ATOM 686 N N . ILE A 1 92 ? 5.397 -9.280 -4.603 1.00 97.19 92 ILE A N 1
ATOM 687 C CA . ILE A 1 92 ? 5.337 -9.924 -5.924 1.00 97.19 92 ILE A CA 1
ATOM 688 C C . ILE A 1 92 ? 6.082 -9.081 -6.963 1.00 97.19 92 ILE A C 1
ATOM 690 O O . ILE A 1 92 ? 6.872 -9.634 -7.725 1.00 97.19 92 ILE A O 1
ATOM 694 N N . ASP A 1 93 ? 5.871 -7.764 -6.968 1.00 94.75 93 ASP A N 1
ATOM 695 C CA . ASP A 1 93 ? 6.548 -6.847 -7.888 1.00 94.75 93 ASP A CA 1
ATOM 696 C C . ASP A 1 93 ? 8.077 -6.891 -7.733 1.00 94.75 93 ASP A C 1
ATOM 698 O O . ASP A 1 93 ? 8.800 -7.137 -8.699 1.00 94.75 93 ASP A O 1
ATOM 702 N N . ILE A 1 94 ? 8.578 -6.767 -6.500 1.00 93.56 94 ILE A N 1
ATOM 703 C CA . ILE A 1 94 ? 10.017 -6.811 -6.199 1.00 93.56 94 ILE A CA 1
ATOM 704 C C . ILE A 1 94 ? 10.622 -8.166 -6.584 1.00 93.56 94 ILE A C 1
ATOM 706 O O . ILE A 1 94 ? 11.699 -8.217 -7.186 1.00 93.56 94 ILE A O 1
ATOM 710 N N . TRP A 1 95 ? 9.939 -9.267 -6.258 1.00 95.38 95 TRP A N 1
ATOM 711 C CA . TRP A 1 95 ? 10.379 -10.610 -6.635 1.00 95.38 95 TRP A CA 1
ATOM 712 C C . TRP A 1 95 ? 10.442 -10.765 -8.153 1.00 95.38 95 TRP A C 1
ATOM 714 O O . TRP A 1 95 ? 11.433 -11.281 -8.666 1.00 95.38 95 TRP A O 1
ATOM 724 N N . TRP A 1 96 ? 9.440 -10.269 -8.880 1.00 93.94 96 TRP A N 1
ATOM 725 C CA . TRP A 1 96 ? 9.440 -10.280 -10.340 1.00 93.94 96 TRP A CA 1
ATOM 726 C C . TRP A 1 96 ? 10.622 -9.490 -10.898 1.00 93.94 96 TRP A C 1
ATOM 728 O O . TRP A 1 96 ? 11.384 -10.031 -11.699 1.00 93.94 96 TRP A O 1
ATOM 738 N N . VAL A 1 97 ? 10.807 -8.238 -10.465 1.00 91.00 97 VAL A N 1
ATOM 739 C CA . VAL A 1 97 ? 11.920 -7.386 -10.917 1.00 91.00 97 VAL A CA 1
ATOM 740 C C . VAL A 1 97 ? 13.259 -8.093 -10.696 1.00 91.00 97 VAL A C 1
ATOM 742 O O . VAL A 1 97 ? 14.082 -8.149 -11.609 1.00 91.00 97 VAL A O 1
ATOM 745 N N . SER A 1 98 ? 13.436 -8.706 -9.524 1.00 91.19 98 SER A N 1
ATOM 746 C CA . SER A 1 98 ? 14.652 -9.445 -9.164 1.00 91.19 98 SER A CA 1
ATOM 747 C C . SER A 1 98 ? 14.911 -10.639 -10.085 1.00 91.19 98 SER A C 1
ATOM 749 O O . SER A 1 98 ? 16.050 -10.864 -10.481 1.00 91.19 98 SER A O 1
ATOM 751 N N . LEU A 1 99 ? 13.865 -11.381 -10.460 1.00 92.25 99 LEU A N 1
ATOM 752 C CA . LEU A 1 99 ? 13.971 -12.510 -11.389 1.00 92.25 99 LEU A CA 1
ATOM 753 C C . LEU A 1 99 ? 14.229 -12.066 -12.833 1.00 92.25 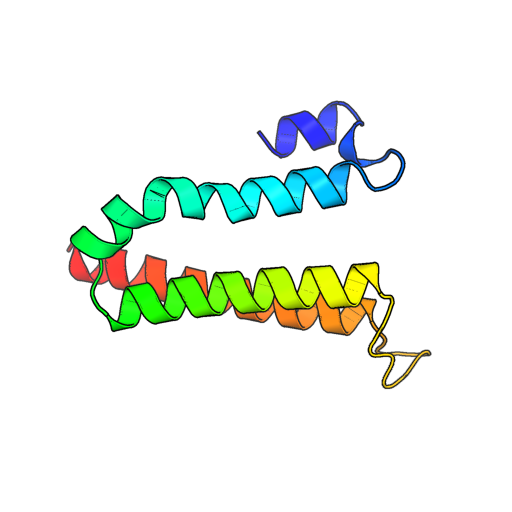99 LEU A C 1
ATOM 755 O O . LEU A 1 99 ? 14.901 -12.775 -13.568 1.00 92.25 99 LEU A O 1
ATOM 759 N N . SER A 1 100 ? 13.706 -10.908 -13.243 1.00 86.56 100 SER A N 1
ATOM 760 C CA . SER A 1 100 ? 13.928 -10.356 -14.589 1.00 86.56 100 SER A CA 1
ATOM 761 C C . SER A 1 100 ? 15.292 -9.684 -14.776 1.00 86.56 100 SER A C 1
ATOM 763 O O . SER A 1 100 ? 15.676 -9.390 -15.904 1.00 86.56 100 SER A O 1
ATOM 765 N N . ALA A 1 101 ? 15.994 -9.404 -13.677 1.00 76.00 101 ALA A N 1
ATOM 766 C CA . ALA A 1 101 ? 17.323 -8.798 -13.674 1.00 76.00 101 ALA A CA 1
ATOM 767 C C . ALA A 1 101 ? 18.466 -9.835 -13.636 1.00 76.00 101 ALA A C 1
ATOM 769 O O . ALA A 1 101 ? 19.632 -9.437 -13.665 1.00 76.00 101 ALA A O 1
ATOM 770 N N . ALA A 1 102 ? 18.133 -11.127 -13.537 1.00 61.25 102 ALA A N 1
ATOM 771 C CA . ALA A 1 102 ? 19.055 -12.263 -13.568 1.00 61.25 102 ALA A CA 1
ATOM 772 C C . ALA A 1 102 ? 19.119 -12.880 -14.973 1.00 61.25 102 ALA A C 1
ATOM 774 O O . ALA A 1 102 ? 20.225 -13.325 -15.353 1.00 61.25 102 ALA A O 1
#

pLDDT: mean 86.17, std 11.89, range [56.84, 98.12]

Sequence (102 aa):
TGLVLALTGISLKNGIGFVLYLGLGWAAVFALPQFVSALTPVQLALMLAGGLFYTAGAIFLATRWPDPFPKVFGYHEVWHVMTVLAGICLAIDIWWVSLSAA